Protein AF-A0A9D4G818-F1 (afdb_monomer)

Structure (mmCIF, N/CA/C/O backbone):
data_AF-A0A9D4G818-F1
#
_entry.id   AF-A0A9D4G818-F1
#
loop_
_atom_site.group_PDB
_atom_site.id
_atom_site.type_symbol
_atom_site.label_atom_id
_atom_site.label_alt_id
_atom_site.label_comp_id
_atom_site.label_asym_id
_atom_site.label_entity_id
_atom_site.label_seq_id
_atom_site.pdbx_PDB_ins_code
_atom_site.Cartn_x
_atom_site.Cartn_y
_atom_site.Cartn_z
_atom_site.occupancy
_atom_site.B_iso_or_equiv
_atom_site.auth_seq_id
_atom_site.auth_comp_id
_atom_site.auth_asym_id
_atom_site.auth_atom_id
_atom_site.pdbx_PDB_model_num
ATOM 1 N N . MET A 1 1 ? -14.890 2.225 -4.778 1.00 43.16 1 MET A N 1
ATOM 2 C CA . MET A 1 1 ? -15.896 1.581 -3.890 1.00 43.16 1 MET A CA 1
ATOM 3 C C . MET A 1 1 ? -15.319 1.514 -2.482 1.00 43.16 1 MET A C 1
ATOM 5 O O . MET A 1 1 ? -14.172 1.113 -2.354 1.00 43.16 1 MET A O 1
ATOM 9 N N . SER A 1 2 ? -16.047 1.928 -1.439 1.00 48.06 2 SER A N 1
ATOM 10 C CA . SER A 1 2 ? -15.561 1.832 -0.051 1.00 48.06 2 SER A CA 1
ATOM 11 C C . SER A 1 2 ? -15.544 0.376 0.414 1.00 48.06 2 SER A C 1
ATOM 13 O O . SER A 1 2 ? -16.565 -0.301 0.290 1.00 48.06 2 SER A O 1
ATOM 15 N N . ARG A 1 3 ? -14.426 -0.105 0.964 1.00 60.56 3 ARG A N 1
ATOM 16 C CA . ARG A 1 3 ? -14.361 -1.434 1.590 1.00 60.56 3 ARG A CA 1
ATOM 17 C C . ARG A 1 3 ? -14.527 -1.295 3.098 1.00 60.56 3 ARG A C 1
ATOM 19 O O . ARG A 1 3 ? -13.860 -0.471 3.725 1.00 60.56 3 ARG A O 1
ATOM 26 N N . GLU A 1 4 ? -15.451 -2.071 3.656 1.00 59.09 4 GLU A N 1
ATOM 27 C CA . GLU A 1 4 ? -15.717 -2.077 5.092 1.00 59.09 4 GLU A CA 1
ATOM 28 C C . GLU A 1 4 ? -14.682 -2.946 5.813 1.00 59.09 4 GLU A C 1
ATOM 30 O O . GLU A 1 4 ? -14.457 -4.099 5.444 1.00 59.09 4 GLU A O 1
ATOM 35 N N . ILE A 1 5 ? -14.046 -2.387 6.842 1.00 63.78 5 ILE A N 1
ATOM 36 C CA . ILE A 1 5 ? -13.136 -3.113 7.731 1.00 63.78 5 ILE A CA 1
ATOM 37 C C . ILE A 1 5 ? -13.758 -3.138 9.119 1.00 63.78 5 ILE A C 1
ATOM 39 O O . ILE A 1 5 ? -14.187 -2.107 9.636 1.00 63.78 5 ILE A O 1
ATOM 43 N N . ILE A 1 6 ? -13.815 -4.314 9.737 1.00 61.25 6 ILE A N 1
ATOM 44 C CA . ILE A 1 6 ? -14.327 -4.444 11.099 1.00 61.25 6 ILE A CA 1
ATOM 45 C C . ILE A 1 6 ? -13.243 -3.980 12.079 1.00 61.25 6 ILE A C 1
ATOM 47 O O . ILE A 1 6 ? -12.106 -4.450 12.020 1.00 61.25 6 ILE A O 1
ATOM 51 N N . HIS A 1 7 ? -13.602 -3.083 12.998 1.00 57.62 7 HIS A N 1
ATOM 52 C CA . HIS A 1 7 ? -12.700 -2.575 14.035 1.00 57.62 7 HIS A CA 1
ATOM 53 C C . HIS A 1 7 ? -11.990 -3.709 14.803 1.00 57.62 7 HIS A C 1
ATOM 55 O O . HIS A 1 7 ? -12.633 -4.675 15.220 1.00 57.62 7 HIS A O 1
ATOM 61 N N . ASN A 1 8 ? -10.671 -3.579 15.004 1.00 57.44 8 ASN A N 1
ATOM 62 C CA . ASN A 1 8 ? -9.802 -4.558 15.673 1.00 57.44 8 ASN A CA 1
ATOM 63 C C . ASN A 1 8 ? -9.792 -5.9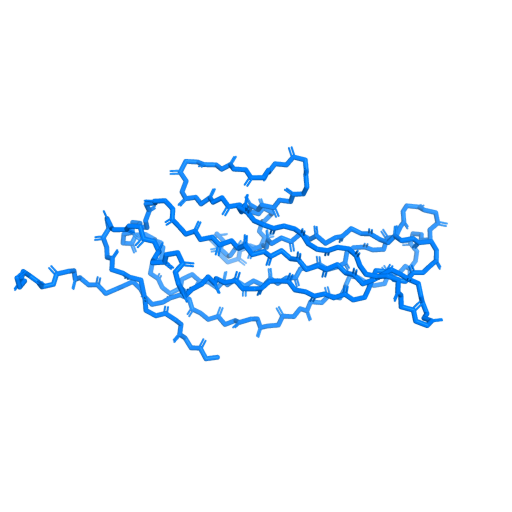68 15.059 1.00 57.44 8 ASN A C 1
ATOM 65 O O . ASN A 1 8 ? -9.289 -6.902 15.684 1.00 57.44 8 ASN A O 1
ATOM 69 N N . LYS A 1 9 ? -10.313 -6.143 13.841 1.00 61.19 9 LYS A N 1
ATOM 70 C CA . LYS A 1 9 ? -10.206 -7.404 13.108 1.00 61.19 9 LYS A CA 1
ATOM 71 C C . LYS A 1 9 ? -9.248 -7.264 11.932 1.00 61.19 9 LYS A C 1
ATOM 73 O O . LYS A 1 9 ? -9.059 -6.186 11.368 1.00 61.19 9 LYS A O 1
ATOM 78 N N . PHE A 1 10 ? -8.670 -8.399 11.565 1.00 62.16 10 PHE A N 1
ATOM 79 C CA . PHE A 1 10 ? -7.883 -8.549 10.353 1.00 62.16 10 PHE A CA 1
ATOM 80 C C . PHE A 1 10 ? -8.777 -8.324 9.127 1.00 62.16 10 PHE A C 1
ATOM 82 O O . PHE A 1 10 ? -9.946 -8.724 9.114 1.00 62.16 10 PHE A O 1
ATOM 89 N N . THR A 1 11 ? -8.223 -7.730 8.069 1.00 67.06 11 THR A N 1
ATOM 90 C CA . THR A 1 11 ? -8.838 -7.844 6.744 1.00 67.06 11 THR A CA 1
ATOM 91 C C . THR A 1 11 ? -8.833 -9.316 6.371 1.00 67.06 11 THR A C 1
ATOM 93 O O . THR A 1 11 ? -7.797 -9.978 6.414 1.00 67.06 11 THR A O 1
ATOM 96 N N . ARG A 1 12 ? -10.013 -9.831 6.041 1.00 55.88 12 ARG A N 1
ATOM 97 C CA . ARG A 1 12 ? -10.195 -11.185 5.534 1.00 55.88 12 ARG A CA 1
ATOM 98 C C . ARG A 1 12 ? -9.245 -11.425 4.355 1.00 55.88 12 ARG A C 1
ATOM 100 O O . ARG A 1 12 ? -9.270 -10.662 3.392 1.00 55.88 12 ARG A O 1
ATOM 107 N N . ALA A 1 13 ? -8.395 -12.452 4.445 1.00 56.12 13 ALA A N 1
ATOM 108 C CA . ALA A 1 13 ? -7.382 -12.757 3.425 1.00 56.12 13 ALA A CA 1
ATOM 109 C C . ALA A 1 13 ? -7.995 -13.041 2.039 1.00 56.12 13 ALA A C 1
ATOM 111 O O . ALA A 1 13 ? -7.331 -12.874 1.021 1.00 56.12 13 ALA A O 1
ATOM 112 N N . ASP A 1 14 ? -9.275 -13.421 2.001 1.00 58.62 14 ASP A N 1
ATOM 113 C CA . ASP A 1 14 ? -10.078 -13.620 0.795 1.00 58.62 14 ASP A CA 1
ATOM 114 C C . ASP A 1 14 ? -10.597 -12.317 0.152 1.00 58.62 14 ASP A C 1
ATOM 116 O O . ASP A 1 14 ? -11.128 -12.362 -0.954 1.00 58.62 14 ASP A O 1
ATOM 120 N N . LEU A 1 15 ? -10.420 -11.151 0.789 1.00 69.44 15 LEU A N 1
ATOM 121 C CA . LEU A 1 15 ? -10.860 -9.844 0.274 1.00 69.44 15 LEU A CA 1
ATOM 122 C C . LEU A 1 15 ? -9.778 -8.751 0.390 1.00 69.44 15 LEU A C 1
ATOM 124 O O . LEU A 1 15 ? -10.013 -7.697 0.993 1.00 69.44 15 LEU A O 1
ATOM 128 N N . PRO A 1 16 ? -8.589 -8.943 -0.202 1.00 76.00 16 PRO A N 1
ATOM 129 C CA . PRO A 1 16 ? -7.489 -8.011 -0.021 1.00 76.00 16 PRO A CA 1
ATOM 130 C C . PRO A 1 16 ? -7.627 -6.751 -0.853 1.00 76.00 16 PRO A C 1
ATOM 132 O O . PRO A 1 16 ? -8.178 -6.775 -1.958 1.00 76.00 16 PRO A O 1
ATOM 135 N N . PHE A 1 17 ? -7.086 -5.654 -0.337 1.00 80.81 17 PHE A N 1
ATOM 136 C CA . PHE A 1 17 ? -6.902 -4.446 -1.120 1.00 80.81 17 PHE A CA 1
ATOM 137 C C . PHE A 1 17 ? -5.838 -4.699 -2.178 1.00 80.81 17 PHE A C 1
ATOM 139 O O . PHE A 1 17 ? -4.854 -5.401 -1.938 1.00 80.81 17 PHE A O 1
ATOM 146 N N . ILE A 1 18 ? -6.078 -4.150 -3.359 1.00 84.88 18 ILE A N 1
ATOM 147 C CA . ILE A 1 18 ? -5.212 -4.316 -4.511 1.00 84.88 18 ILE A CA 1
ATOM 148 C C . ILE A 1 18 ? -4.678 -2.937 -4.851 1.00 84.88 18 ILE A C 1
ATOM 150 O O . ILE A 1 18 ? -5.430 -1.973 -4.861 1.00 84.88 18 ILE A O 1
ATOM 154 N N . CYS A 1 19 ? -3.379 -2.862 -5.082 1.00 84.56 19 CYS A N 1
ATOM 155 C CA . CYS A 1 19 ? -2.713 -1.674 -5.566 1.00 84.56 19 CYS A CA 1
ATOM 156 C C . CYS A 1 19 ? -1.922 -2.067 -6.800 1.00 84.56 19 CYS A C 1
ATOM 158 O O . CYS A 1 19 ? -1.046 -2.920 -6.692 1.00 84.56 19 CYS A O 1
ATOM 160 N N . GLU A 1 20 ? -2.243 -1.522 -7.967 1.00 87.12 20 GLU A N 1
ATOM 161 C CA . GLU A 1 20 ? -1.631 -1.966 -9.217 1.00 87.12 20 GLU A CA 1
ATOM 162 C C . GLU A 1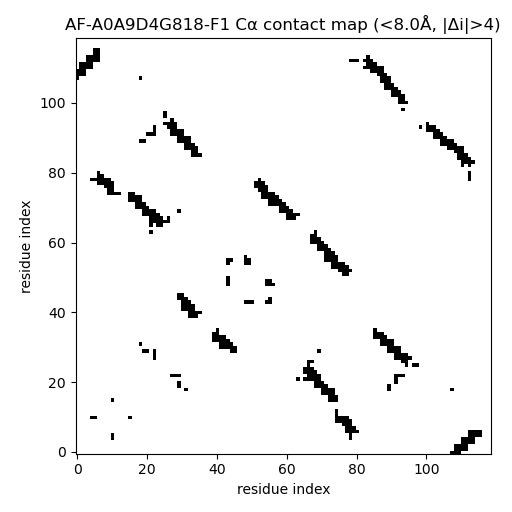 20 ? -1.374 -0.821 -10.189 1.00 87.12 20 GLU A C 1
ATOM 164 O O . GLU A 1 20 ? -2.041 0.213 -10.150 1.00 87.12 20 GLU A O 1
ATOM 169 N N . GLY A 1 21 ? -0.382 -0.999 -11.058 1.00 81.50 21 GLY A N 1
ATOM 170 C CA . GLY A 1 21 ? -0.057 0.000 -12.060 1.00 81.50 21 GLY A CA 1
ATOM 171 C C . GLY A 1 21 ? 1.137 -0.343 -12.938 1.00 81.50 21 GLY A C 1
ATOM 172 O O . GLY A 1 21 ? 1.960 -1.201 -12.618 1.00 81.50 21 GLY A O 1
ATOM 173 N N . GLU A 1 22 ? 1.225 0.361 -14.063 1.00 82.62 22 GLU A N 1
ATOM 174 C CA . GLU A 1 22 ? 2.345 0.269 -14.994 1.00 82.62 22 GLU A CA 1
ATOM 175 C C . GLU A 1 22 ? 3.464 1.230 -14.571 1.00 82.62 22 GLU A C 1
ATOM 177 O O . GLU A 1 22 ? 3.273 2.441 -14.473 1.00 82.62 22 GLU A O 1
ATOM 182 N N . LEU A 1 23 ? 4.641 0.672 -14.296 1.00 80.75 23 LEU A N 1
ATOM 183 C CA . LEU A 1 23 ? 5.841 1.372 -13.836 1.00 80.75 23 LEU A CA 1
ATOM 184 C C . LEU A 1 23 ? 6.642 2.010 -14.981 1.00 80.75 23 LEU A C 1
ATOM 186 O O . LEU A 1 23 ? 7.556 2.786 -14.709 1.00 80.75 23 LEU A O 1
ATOM 190 N N . GLY A 1 24 ? 6.328 1.677 -16.236 1.00 73.56 24 GLY A N 1
ATOM 191 C CA . GLY A 1 24 ? 7.032 2.173 -17.420 1.00 73.56 24 GLY A CA 1
ATOM 192 C C . GLY A 1 24 ? 8.454 1.619 -17.591 1.00 73.56 24 GLY A C 1
ATOM 193 O O . GLY A 1 24 ? 8.827 0.607 -16.987 1.00 73.56 24 GLY A O 1
ATOM 194 N N . VAL A 1 25 ? 9.242 2.290 -18.441 1.00 73.25 25 VAL A N 1
ATOM 195 C CA . VAL A 1 25 ? 10.667 2.013 -18.696 1.00 73.25 25 VAL A CA 1
ATOM 196 C C . VAL A 1 25 ? 11.459 3.327 -18.678 1.00 73.25 25 VAL A C 1
ATOM 198 O O . VAL A 1 25 ? 11.128 4.222 -19.458 1.00 73.25 25 VAL A O 1
ATOM 201 N N . PRO A 1 26 ? 12.528 3.446 -17.871 1.00 75.88 26 PRO A N 1
ATOM 202 C CA . PRO A 1 26 ? 12.930 2.548 -16.785 1.00 75.88 26 PRO A CA 1
ATOM 203 C C . PRO A 1 26 ? 11.852 2.451 -15.689 1.00 75.88 26 PRO A C 1
ATOM 205 O O . PRO A 1 26 ? 11.104 3.410 -15.485 1.00 75.88 26 PRO A O 1
ATOM 208 N N . PRO A 1 27 ? 11.747 1.304 -14.990 1.00 78.25 27 PRO A N 1
ATOM 209 C CA . PRO A 1 27 ? 10.662 1.068 -14.048 1.00 78.25 27 PRO A CA 1
ATOM 210 C C . PRO A 1 27 ? 10.710 2.058 -12.880 1.00 78.25 27 PRO A C 1
ATOM 212 O O . PRO A 1 27 ? 11.733 2.221 -12.212 1.00 78.25 27 PRO A O 1
ATOM 215 N N . GLY A 1 28 ? 9.576 2.709 -12.635 1.00 81.62 28 GLY A N 1
ATOM 216 C CA . GLY A 1 28 ? 9.317 3.497 -11.438 1.00 81.62 28 GLY A CA 1
ATOM 217 C C . GLY A 1 28 ? 9.095 2.651 -10.179 1.00 81.62 28 GLY A C 1
ATOM 218 O O . GLY A 1 28 ? 9.464 1.480 -10.099 1.00 81.62 28 GLY A O 1
ATOM 219 N N . LYS A 1 29 ? 8.473 3.262 -9.169 1.00 85.38 29 LYS A N 1
ATOM 220 C CA . LYS A 1 29 ? 8.158 2.647 -7.874 1.00 85.38 29 LYS A CA 1
ATOM 221 C C . LYS A 1 29 ? 6.673 2.774 -7.568 1.00 85.38 29 LYS A C 1
ATOM 223 O O . LYS A 1 29 ? 6.145 3.883 -7.592 1.00 85.38 29 LYS A O 1
ATOM 228 N N . LEU A 1 30 ? 6.034 1.660 -7.227 1.00 85.88 30 LEU A N 1
ATOM 229 C CA . LEU A 1 30 ? 4.684 1.638 -6.671 1.00 85.88 30 LEU A CA 1
ATOM 230 C C . LEU A 1 30 ? 4.751 1.781 -5.143 1.00 85.88 30 LEU A C 1
ATOM 232 O O . LEU A 1 30 ? 5.537 1.100 -4.483 1.00 85.88 30 LEU A O 1
ATOM 236 N N . SER A 1 31 ? 3.912 2.644 -4.580 1.00 88.56 31 SER A N 1
ATOM 237 C CA . SER A 1 31 ? 3.711 2.789 -3.137 1.00 88.56 31 SER A CA 1
ATOM 238 C C . SER A 1 31 ? 2.231 2.927 -2.803 1.00 88.56 31 SER A C 1
ATOM 240 O O . SER A 1 31 ? 1.447 3.481 -3.571 1.00 88.56 31 SER A O 1
ATOM 242 N N . ILE A 1 32 ? 1.847 2.419 -1.638 1.00 88.75 32 ILE A N 1
ATOM 243 C CA . ILE A 1 32 ? 0.520 2.606 -1.058 1.00 88.75 32 ILE A CA 1
ATOM 244 C C . ILE A 1 32 ? 0.621 3.803 -0.120 1.00 88.75 32 ILE A C 1
ATOM 246 O O . ILE A 1 32 ? 1.461 3.808 0.778 1.00 88.75 32 ILE A O 1
ATOM 250 N N . GLU A 1 33 ? -0.227 4.806 -0.314 1.00 88.56 33 GLU A N 1
ATOM 251 C CA . GLU A 1 33 ? -0.281 6.013 0.507 1.00 88.56 33 GLU A CA 1
ATOM 252 C C . GLU A 1 33 ? -1.597 6.098 1.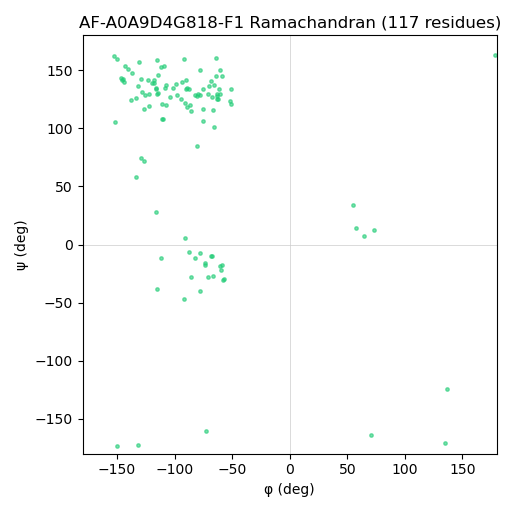280 1.00 88.56 33 GLU A C 1
ATOM 254 O O . GLU A 1 33 ? -2.656 5.691 0.789 1.00 88.56 33 GLU A O 1
ATOM 259 N N . ILE A 1 34 ? -1.521 6.651 2.487 1.00 85.62 34 ILE A N 1
ATOM 260 C CA . ILE A 1 34 ? -2.660 6.897 3.372 1.00 85.62 34 ILE A CA 1
ATOM 261 C C . ILE A 1 34 ? -2.723 8.382 3.732 1.00 85.62 34 ILE A C 1
ATOM 263 O O . ILE A 1 34 ? -1.695 9.013 3.954 1.00 85.62 34 ILE A O 1
ATOM 267 N N . ASP A 1 35 ? -3.934 8.929 3.800 1.00 85.56 35 ASP A N 1
ATOM 268 C CA . ASP A 1 35 ? -4.181 10.289 4.286 1.00 85.56 35 ASP A CA 1
ATOM 269 C C . ASP A 1 35 ? -4.078 10.362 5.820 1.00 85.56 35 ASP A C 1
ATOM 271 O O . ASP A 1 35 ? -4.991 9.934 6.532 1.00 85.56 35 ASP A O 1
ATOM 275 N N . ILE A 1 36 ? -3.001 10.946 6.340 1.00 79.56 36 ILE A N 1
ATOM 276 C CA . ILE A 1 36 ? -2.813 11.290 7.749 1.00 79.56 36 ILE A CA 1
ATOM 277 C C . ILE A 1 36 ? -2.846 12.816 7.865 1.00 79.56 36 ILE A C 1
ATOM 279 O O . ILE A 1 36 ? -2.058 13.521 7.259 1.00 79.56 36 ILE A O 1
ATOM 283 N N . GLN A 1 37 ? -3.780 13.337 8.665 1.00 78.88 37 GLN A N 1
ATOM 284 C CA . GLN A 1 37 ? -3.929 14.784 8.905 1.00 78.88 37 GLN A CA 1
ATOM 285 C C . GLN A 1 37 ? -4.091 15.657 7.632 1.00 78.88 37 GLN A C 1
ATOM 287 O O . GLN A 1 37 ? -3.702 16.820 7.644 1.00 78.88 37 GLN A O 1
ATOM 292 N N . ASN A 1 38 ? -4.754 15.147 6.585 1.00 76.06 38 ASN A N 1
ATOM 293 C CA . ASN A 1 38 ? -4.916 15.779 5.263 1.00 76.06 38 ASN A CA 1
ATOM 294 C C . ASN A 1 38 ? -3.645 15.781 4.396 1.00 76.06 38 ASN A C 1
ATOM 296 O O . ASN A 1 38 ? -3.623 16.442 3.356 1.00 76.06 38 ASN A O 1
ATOM 300 N N . GLU A 1 39 ? -2.618 15.022 4.777 1.00 84.12 39 GLU A N 1
ATOM 301 C CA . GLU A 1 39 ? -1.417 14.790 3.979 1.00 84.12 39 GLU A CA 1
ATOM 302 C C . GLU A 1 39 ? -1.285 13.303 3.641 1.00 84.12 39 GLU A C 1
ATOM 304 O O . GLU A 1 39 ? -1.557 12.424 4.457 1.00 84.12 39 GLU A O 1
ATOM 309 N N . PHE A 1 40 ? -0.895 13.001 2.403 1.00 84.81 40 PHE A N 1
ATOM 310 C CA . PHE A 1 40 ? -0.677 11.621 1.982 1.00 84.81 40 PHE A CA 1
ATOM 311 C C . PHE A 1 40 ? 0.762 11.210 2.255 1.00 84.81 40 PHE A C 1
ATOM 313 O O . PHE A 1 40 ? 1.697 11.741 1.655 1.00 84.81 40 PHE A O 1
ATOM 320 N N . GLU A 1 41 ? 0.918 10.208 3.109 1.00 88.25 41 GLU A N 1
ATOM 321 C CA . GLU A 1 41 ? 2.211 9.633 3.458 1.00 88.25 41 GLU A CA 1
ATOM 322 C C . GLU A 1 41 ? 2.331 8.207 2.923 1.00 88.25 41 GLU A C 1
ATOM 324 O O . GLU A 1 41 ? 1.337 7.495 2.756 1.00 88.25 41 GLU A O 1
ATOM 329 N N . THR A 1 42 ? 3.565 7.766 2.658 1.00 88.06 42 THR A N 1
ATOM 330 C CA . THR A 1 42 ? 3.831 6.378 2.252 1.00 88.06 42 THR A CA 1
ATOM 331 C C . THR A 1 42 ? 3.513 5.436 3.409 1.00 88.06 42 THR A C 1
ATOM 333 O O . THR A 1 42 ? 4.155 5.470 4.454 1.00 88.06 42 THR A O 1
ATOM 336 N N . PHE A 1 43 ? 2.514 4.585 3.203 1.00 88.25 43 PHE A N 1
ATOM 337 C CA . PHE A 1 43 ? 2.015 3.634 4.186 1.00 88.25 43 PHE A CA 1
ATOM 338 C C . PHE A 1 43 ? 2.710 2.277 4.077 1.00 88.25 43 PHE A C 1
ATOM 340 O O . PHE A 1 43 ? 3.117 1.707 5.091 1.00 88.25 43 PHE A O 1
ATOM 347 N N . LEU A 1 44 ? 2.834 1.766 2.848 1.00 88.69 44 LEU A N 1
ATOM 348 C CA . LEU A 1 44 ? 3.506 0.510 2.518 1.00 88.69 44 LEU A CA 1
ATOM 349 C C . LEU A 1 44 ? 4.175 0.629 1.146 1.00 88.69 44 LEU A C 1
ATOM 351 O O . LEU A 1 44 ? 3.621 1.222 0.219 1.00 88.69 44 LEU A O 1
ATOM 355 N N . ASP A 1 45 ? 5.342 0.016 1.001 1.00 88.19 45 ASP A N 1
ATOM 356 C CA . ASP A 1 45 ? 6.044 -0.132 -0.274 1.00 88.19 45 ASP A CA 1
ATOM 357 C C . ASP A 1 45 ? 6.881 -1.427 -0.274 1.00 88.19 45 ASP A C 1
ATOM 359 O O . ASP A 1 45 ? 6.792 -2.245 0.644 1.00 88.19 45 ASP A O 1
ATOM 363 N N . LEU A 1 46 ? 7.692 -1.649 -1.311 1.00 85.25 46 LEU A N 1
ATOM 364 C CA . LEU A 1 46 ? 8.543 -2.844 -1.403 1.00 85.25 46 LEU A CA 1
ATOM 365 C C . LEU A 1 46 ? 9.653 -2.920 -0.356 1.00 85.25 46 LEU A C 1
ATOM 367 O O . LEU A 1 46 ? 10.096 -4.022 -0.032 1.00 85.25 46 LEU A O 1
ATOM 371 N N . ASN A 1 47 ? 10.114 -1.779 0.149 1.00 85.94 47 ASN A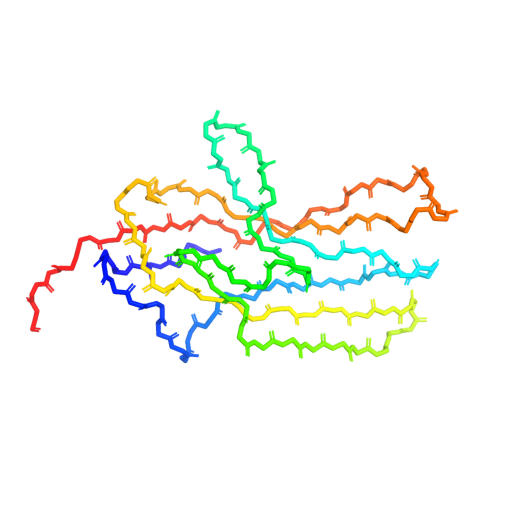 N 1
ATOM 372 C CA . ASN A 1 47 ? 11.147 -1.707 1.177 1.00 85.94 47 ASN A CA 1
ATOM 373 C C . ASN A 1 47 ? 10.534 -1.831 2.578 1.00 85.94 47 ASN A C 1
ATOM 375 O O . ASN A 1 47 ? 11.186 -2.326 3.494 1.00 85.94 47 ASN A O 1
ATOM 379 N N . ASN A 1 48 ? 9.275 -1.420 2.735 1.00 87.25 48 ASN A N 1
ATOM 380 C CA . ASN A 1 48 ? 8.512 -1.471 3.969 1.00 87.25 48 ASN A CA 1
ATOM 381 C C . ASN A 1 48 ? 7.171 -2.190 3.744 1.00 87.25 48 ASN A C 1
ATOM 383 O O . ASN A 1 48 ? 6.097 -1.584 3.703 1.00 87.25 48 ASN A O 1
ATOM 387 N N . LYS A 1 49 ? 7.258 -3.515 3.570 1.00 86.69 49 LYS A N 1
ATOM 388 C CA . LYS A 1 49 ? 6.116 -4.381 3.233 1.00 86.69 49 LYS A CA 1
ATOM 389 C C . LYS A 1 49 ? 5.155 -4.622 4.396 1.00 86.69 49 LYS A C 1
ATOM 391 O O . LYS A 1 49 ? 4.049 -5.104 4.166 1.00 86.69 49 LYS A O 1
ATOM 396 N N . THR A 1 50 ? 5.547 -4.337 5.635 1.00 88.06 50 THR A N 1
ATOM 397 C CA . THR A 1 50 ? 4.711 -4.564 6.819 1.00 88.06 50 THR A CA 1
ATOM 398 C C . THR A 1 50 ? 4.922 -3.467 7.845 1.00 88.06 50 THR A C 1
ATOM 400 O O . THR A 1 50 ? 6.048 -3.068 8.117 1.00 88.06 50 THR A O 1
ATOM 403 N N . ASN A 1 51 ? 3.839 -3.038 8.478 1.00 85.06 51 ASN A N 1
ATOM 404 C CA . ASN A 1 51 ? 3.872 -2.178 9.652 1.00 85.06 51 ASN A CA 1
ATOM 405 C C . ASN A 1 51 ? 2.949 -2.763 10.739 1.00 85.06 51 ASN A C 1
ATOM 407 O O . ASN A 1 51 ? 2.456 -3.882 10.604 1.00 85.06 51 ASN A O 1
ATOM 411 N N . SER A 1 52 ? 2.730 -2.037 11.836 1.00 78.94 52 SER A N 1
ATOM 412 C CA . SER A 1 52 ? 1.877 -2.486 12.951 1.00 78.94 52 SER A CA 1
ATOM 413 C C . SER A 1 52 ? 0.382 -2.571 12.612 1.00 78.94 52 SER A C 1
ATOM 415 O O . SER A 1 52 ? -0.405 -3.076 13.413 1.00 78.94 52 SER A O 1
ATOM 417 N N . ILE A 1 53 ? -0.021 -2.053 11.451 1.00 79.12 53 ILE A N 1
ATOM 418 C CA . ILE A 1 53 ? -1.412 -1.839 11.054 1.00 79.12 53 ILE A CA 1
ATOM 419 C C . ILE A 1 53 ? -1.784 -2.713 9.852 1.00 79.12 53 ILE A C 1
ATOM 421 O O . ILE A 1 53 ? -2.902 -3.226 9.797 1.00 79.12 53 ILE A O 1
ATOM 425 N N . ALA A 1 54 ? -0.882 -2.896 8.889 1.00 84.00 54 ALA A N 1
ATOM 426 C CA . ALA A 1 54 ? -1.130 -3.558 7.617 1.00 84.00 54 ALA A CA 1
ATOM 427 C C . ALA A 1 54 ? 0.136 -4.202 7.036 1.00 84.00 54 ALA A C 1
ATOM 429 O O . ALA A 1 54 ? 1.264 -3.859 7.392 1.00 84.00 54 ALA A O 1
ATOM 430 N N . SER A 1 55 ? -0.067 -5.122 6.096 1.00 88.31 55 SER A N 1
ATOM 431 C CA . SER A 1 55 ? 1.018 -5.784 5.372 1.00 88.31 55 SER A CA 1
ATOM 432 C C . SER A 1 55 ? 0.657 -6.091 3.926 1.00 88.31 55 SER A C 1
ATOM 434 O O . SER A 1 55 ? -0.460 -6.532 3.640 1.00 88.31 55 SER A O 1
ATOM 436 N N . ILE A 1 56 ? 1.639 -5.932 3.040 1.00 89.06 56 ILE A N 1
ATOM 437 C CA . ILE A 1 56 ? 1.667 -6.528 1.706 1.00 89.06 56 ILE A CA 1
ATOM 438 C C . ILE A 1 56 ? 1.996 -8.009 1.887 1.00 89.06 56 ILE A C 1
ATOM 440 O O . ILE A 1 56 ? 3.072 -8.357 2.370 1.00 89.06 56 ILE A O 1
ATOM 444 N N . PHE A 1 57 ? 1.070 -8.883 1.510 1.00 87.50 57 PHE A N 1
ATOM 445 C CA . PHE A 1 57 ? 1.234 -10.331 1.676 1.00 87.50 57 PHE A CA 1
ATOM 446 C C . PHE A 1 57 ? 1.388 -11.064 0.335 1.00 87.50 57 PHE A C 1
ATOM 448 O O . PHE A 1 57 ? 1.755 -12.237 0.317 1.00 87.50 57 PHE A O 1
ATOM 455 N N . LYS A 1 58 ? 1.130 -10.386 -0.791 1.00 88.00 58 LYS A N 1
ATOM 456 C CA . LYS A 1 58 ? 1.419 -10.895 -2.133 1.00 88.00 58 LYS A CA 1
ATOM 457 C C . LYS A 1 58 ? 1.842 -9.753 -3.053 1.00 88.00 58 LYS A C 1
ATOM 459 O O . LYS A 1 58 ? 1.298 -8.653 -2.988 1.00 88.00 58 LYS A O 1
ATOM 464 N N . GLU A 1 59 ? 2.800 -10.048 -3.916 1.00 89.69 59 GLU A N 1
ATOM 465 C CA . GLU A 1 59 ? 3.333 -9.157 -4.941 1.00 89.69 59 GLU A CA 1
ATOM 466 C C . GLU A 1 59 ? 3.368 -9.915 -6.268 1.00 89.69 59 GLU A C 1
ATOM 468 O O . GLU A 1 59 ? 3.772 -11.078 -6.309 1.00 89.69 59 GLU A O 1
ATOM 473 N N . GLU A 1 60 ? 2.946 -9.260 -7.343 1.00 89.44 60 GLU A N 1
ATOM 474 C CA . GLU A 1 60 ? 3.061 -9.761 -8.707 1.00 89.44 60 GLU A CA 1
ATOM 475 C C . GLU A 1 60 ? 3.716 -8.691 -9.575 1.00 89.44 60 GLU A C 1
ATOM 477 O O . GLU A 1 60 ? 3.297 -7.533 -9.577 1.00 89.44 60 GLU A O 1
ATOM 482 N N . THR A 1 61 ? 4.726 -9.103 -10.333 1.00 87.69 61 THR A N 1
ATOM 483 C CA . THR A 1 61 ? 5.406 -8.258 -11.310 1.00 87.69 61 THR A CA 1
ATOM 484 C C . THR A 1 61 ? 5.301 -8.946 -12.659 1.00 87.69 61 TH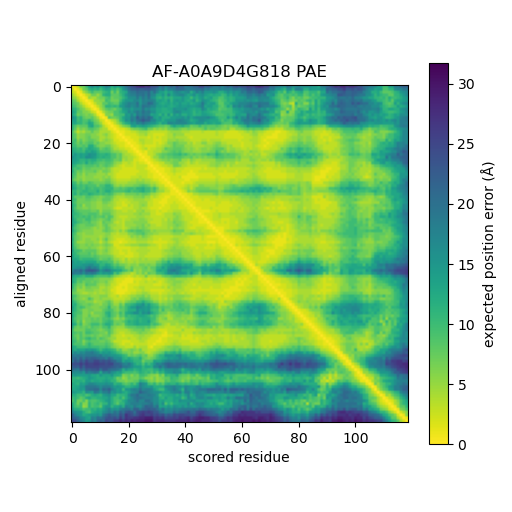R A C 1
ATOM 486 O O . THR A 1 61 ? 5.738 -10.087 -12.815 1.00 87.69 61 THR A O 1
ATOM 489 N N . ILE A 1 62 ? 4.666 -8.275 -13.614 1.00 86.44 62 ILE A N 1
ATOM 490 C CA . ILE A 1 62 ? 4.295 -8.826 -14.914 1.00 86.44 62 ILE A CA 1
ATOM 491 C C . ILE A 1 62 ? 4.950 -7.959 -15.995 1.00 86.44 62 ILE A C 1
ATOM 493 O O . ILE A 1 62 ? 4.804 -6.735 -15.954 1.00 86.44 62 ILE A O 1
ATOM 497 N N . PRO A 1 63 ? 5.666 -8.546 -16.969 1.00 83.62 63 PRO A N 1
ATOM 498 C CA . PRO A 1 63 ? 6.146 -7.784 -18.113 1.00 83.62 63 PRO A CA 1
ATOM 499 C C . PRO A 1 63 ? 4.956 -7.244 -18.918 1.00 83.62 63 PRO A C 1
ATOM 501 O O . PRO A 1 63 ? 4.037 -7.989 -19.260 1.00 83.62 63 PRO A O 1
ATOM 504 N N . ALA A 1 64 ? 4.977 -5.947 -19.216 1.00 78.25 64 ALA A N 1
ATOM 505 C CA . ALA A 1 64 ? 3.963 -5.247 -19.995 1.00 78.25 64 ALA A CA 1
ATOM 506 C C . ALA A 1 64 ? 4.563 -4.719 -21.303 1.00 78.25 64 ALA A C 1
ATOM 508 O O . ALA A 1 64 ? 5.775 -4.540 -21.425 1.00 78.25 64 ALA A O 1
ATOM 509 N N . SER A 1 65 ? 3.712 -4.445 -22.294 1.00 70.50 65 SER A N 1
ATOM 510 C CA . SER A 1 65 ? 4.151 -3.955 -23.609 1.00 70.50 65 SER A CA 1
ATOM 511 C C . SER A 1 65 ? 4.961 -2.657 -23.534 1.00 70.50 65 SER A C 1
ATOM 513 O O . SER A 1 65 ? 5.836 -2.451 -24.371 1.00 70.50 65 SER A O 1
ATOM 515 N N . CYS A 1 66 ? 4.698 -1.812 -22.532 1.00 67.00 66 CYS A N 1
ATOM 516 C CA . CYS A 1 66 ? 5.397 -0.547 -22.307 1.00 67.00 66 CYS A CA 1
ATOM 517 C C . CYS A 1 66 ? 6.180 -0.530 -20.979 1.00 67.00 66 CYS A C 1
ATOM 519 O O . CYS A 1 66 ? 6.432 0.537 -20.418 1.00 67.00 66 CYS A O 1
ATOM 521 N N . GLY A 1 67 ? 6.628 -1.702 -20.503 1.00 79.19 67 GLY A N 1
ATOM 522 C CA . GLY A 1 67 ? 7.574 -1.819 -19.395 1.00 79.19 67 GLY A CA 1
ATOM 523 C C . GLY A 1 67 ? 7.217 -2.892 -18.383 1.00 79.19 67 GLY A C 1
ATOM 524 O O . GLY A 1 67 ? 7.102 -4.070 -18.714 1.00 79.19 67 GLY A O 1
ATOM 525 N N . MET A 1 68 ? 7.103 -2.488 -17.122 1.00 82.38 68 MET A N 1
ATOM 526 C CA . MET A 1 68 ? 6.810 -3.385 -16.005 1.00 82.38 68 MET A CA 1
ATOM 527 C C . MET A 1 68 ? 5.461 -3.024 -15.404 1.00 82.38 68 MET A C 1
ATOM 529 O O . MET A 1 68 ? 5.227 -1.871 -15.065 1.00 82.38 68 MET A O 1
ATOM 533 N N . TYR A 1 69 ? 4.588 -4.005 -15.236 1.00 84.25 69 TYR A N 1
ATOM 534 C CA . TYR A 1 69 ? 3.362 -3.864 -14.467 1.00 84.25 69 TYR A CA 1
ATOM 535 C C . TYR A 1 69 ? 3.562 -4.488 -13.090 1.00 84.25 69 TYR A C 1
ATOM 537 O O . TYR A 1 69 ? 4.095 -5.593 -12.984 1.00 84.25 69 TYR A O 1
ATOM 545 N N . GLN A 1 70 ? 3.141 -3.799 -12.035 1.00 87.38 70 GLN A N 1
ATOM 546 C CA . GLN A 1 70 ? 3.287 -4.284 -10.669 1.00 87.38 70 GLN A CA 1
ATOM 547 C C . GLN A 1 70 ? 1.962 -4.224 -9.920 1.00 87.38 70 GLN A C 1
ATOM 549 O O . GLN A 1 70 ? 1.181 -3.289 -10.088 1.00 87.38 70 GLN A O 1
ATOM 554 N N . LYS A 1 71 ? 1.729 -5.236 -9.084 1.00 88.62 71 LYS A N 1
ATOM 555 C CA . LYS A 1 71 ? 0.511 -5.417 -8.302 1.00 88.62 71 LYS A CA 1
ATOM 556 C C . LYS A 1 71 ? 0.837 -5.878 -6.887 1.00 88.62 71 LYS A C 1
ATOM 558 O O . LYS A 1 71 ? 1.479 -6.908 -6.688 1.00 88.62 71 LYS A O 1
ATOM 563 N N . PHE A 1 72 ? 0.362 -5.135 -5.896 1.00 88.56 72 PHE A N 1
ATOM 564 C CA . PHE A 1 72 ? 0.437 -5.467 -4.478 1.00 88.56 72 PHE A CA 1
ATOM 565 C C . PHE A 1 72 ? -0.934 -5.846 -3.952 1.00 88.56 72 PHE A C 1
ATOM 567 O O . PHE A 1 72 ? -1.922 -5.146 -4.171 1.00 88.56 72 PHE A O 1
ATOM 574 N N . TYR A 1 73 ? -0.968 -6.930 -3.191 1.00 87.62 73 TYR A N 1
ATOM 575 C CA . TYR A 1 73 ? -2.119 -7.313 -2.399 1.00 87.62 73 TYR A CA 1
ATOM 576 C C . TYR A 1 73 ? -1.780 -7.048 -0.941 1.00 87.62 73 TYR A C 1
ATOM 578 O O . TYR A 1 73 ? -0.815 -7.602 -0.400 1.00 87.62 73 TYR A O 1
ATOM 586 N N . PHE A 1 74 ? -2.571 -6.190 -0.311 1.00 85.69 74 PHE A N 1
ATOM 587 C CA . PHE A 1 74 ? -2.364 -5.794 1.070 1.00 85.69 74 PHE A CA 1
ATOM 588 C C . PHE A 1 74 ? -3.652 -5.890 1.880 1.00 85.69 74 PHE A C 1
ATOM 590 O O . PHE A 1 74 ? -4.770 -5.890 1.358 1.00 85.69 74 PHE A O 1
ATOM 597 N N . GLY A 1 75 ? -3.485 -6.017 3.188 1.00 81.94 75 GLY A N 1
ATOM 598 C CA . GLY A 1 75 ? -4.588 -6.100 4.133 1.00 81.94 75 GLY A CA 1
ATOM 599 C C . GLY A 1 75 ? -4.191 -5.529 5.483 1.00 81.94 75 GLY A C 1
ATOM 600 O O . GLY A 1 75 ? -3.007 -5.426 5.806 1.00 81.94 75 GLY A O 1
ATOM 601 N N . PHE A 1 76 ? -5.194 -5.162 6.274 1.00 80.12 76 PHE A N 1
ATOM 602 C CA . PHE A 1 76 ? -5.004 -4.661 7.628 1.00 80.12 76 PHE A CA 1
ATOM 603 C C . PHE A 1 76 ? -4.831 -5.830 8.588 1.00 80.12 76 PHE A C 1
ATOM 605 O O . PHE A 1 76 ? -5.650 -6.747 8.613 1.00 80.12 76 PHE A O 1
ATOM 612 N N . GLN A 1 77 ? -3.775 -5.776 9.388 1.00 76.31 77 GLN A N 1
ATOM 613 C CA . GLN A 1 77 ? -3.567 -6.655 10.529 1.00 76.31 77 GLN A CA 1
ATOM 614 C C . GLN A 1 77 ? -4.431 -6.201 11.710 1.00 76.31 77 GLN A C 1
ATOM 616 O O . GLN A 1 77 ? -5.049 -7.016 12.388 1.00 76.31 77 GLN A O 1
ATOM 621 N N . LYS A 1 78 ? -4.527 -4.883 11.919 1.00 70.56 78 LYS A N 1
ATOM 622 C CA . LYS A 1 78 ? -5.357 -4.286 12.965 1.00 70.56 78 LYS A CA 1
ATOM 623 C C . LYS A 1 78 ? -5.800 -2.886 12.543 1.00 70.56 78 LYS A C 1
ATOM 625 O O . LYS A 1 78 ? -5.002 -1.957 12.564 1.00 70.56 78 LYS A O 1
ATOM 630 N N . ALA A 1 79 ? -7.067 -2.736 12.160 1.00 68.50 79 ALA A N 1
ATOM 631 C CA . ALA A 1 79 ? -7.649 -1.426 11.869 1.00 68.50 79 ALA A CA 1
ATOM 632 C C . ALA A 1 79 ? -8.289 -0.825 13.129 1.00 68.50 79 ALA A C 1
ATOM 634 O O . ALA A 1 79 ? -9.186 -1.426 13.727 1.00 68.50 79 ALA A O 1
ATOM 635 N N . ASP A 1 80 ? -7.823 0.360 13.514 1.00 68.19 80 ASP A N 1
ATOM 636 C CA . ASP A 1 80 ? -8.339 1.153 14.634 1.00 68.19 80 ASP A CA 1
ATOM 637 C C . ASP A 1 80 ? -9.429 2.138 14.156 1.00 68.19 80 ASP A C 1
ATOM 639 O O . ASP A 1 80 ? -9.499 2.471 12.972 1.00 68.19 80 ASP A O 1
ATOM 643 N N . VAL A 1 81 ? -10.288 2.632 15.058 1.00 68.25 81 VAL A N 1
ATOM 644 C CA . VAL A 1 81 ? -11.314 3.650 14.737 1.00 68.25 81 VAL A CA 1
ATOM 645 C C . VAL A 1 81 ? -10.700 4.932 14.164 1.00 68.25 81 VAL A C 1
ATOM 647 O O . VAL A 1 81 ? -11.313 5.579 13.317 1.00 68.25 81 VAL A O 1
ATOM 650 N N . SER A 1 82 ? -9.472 5.278 14.553 1.00 69.94 82 SER A N 1
ATOM 651 C CA . SER A 1 82 ? -8.694 6.387 13.976 1.00 69.94 82 SER A CA 1
ATOM 652 C C . SER A 1 82 ? -8.436 6.251 12.467 1.00 69.94 82 SER A C 1
ATOM 654 O O . SER A 1 82 ? -8.120 7.243 11.800 1.00 69.94 82 SER A O 1
ATOM 656 N N . MET A 1 83 ? -8.606 5.042 11.917 1.00 71.12 83 MET A N 1
ATOM 657 C CA . MET A 1 83 ? -8.514 4.765 10.486 1.00 71.12 83 MET A CA 1
ATOM 658 C C . MET A 1 83 ? -9.832 4.953 9.732 1.00 71.12 83 MET A C 1
ATOM 660 O O . MET A 1 83 ? -9.864 4.860 8.503 1.00 71.12 83 MET A O 1
ATOM 664 N N . ASN A 1 84 ? -10.930 5.206 10.444 1.00 66.94 84 ASN A N 1
ATOM 665 C CA . ASN A 1 84 ? -12.219 5.435 9.820 1.00 66.94 84 ASN A CA 1
ATOM 666 C C . ASN A 1 84 ? -12.165 6.671 8.915 1.00 66.94 84 ASN A C 1
ATOM 668 O O . ASN A 1 84 ? -11.660 7.716 9.320 1.00 66.94 84 ASN A 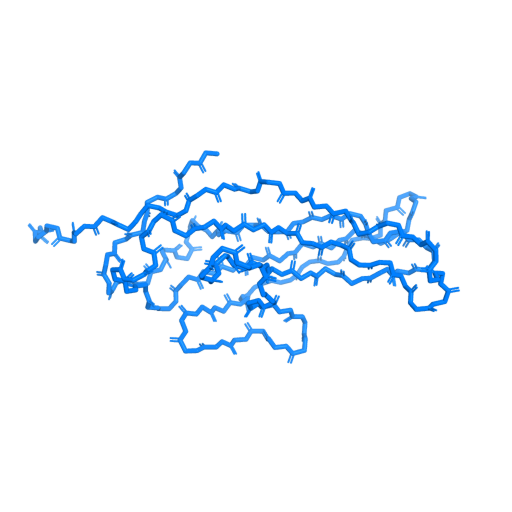O 1
ATOM 672 N N . LEU A 1 85 ? -12.710 6.549 7.703 1.00 68.12 85 LEU A N 1
ATOM 673 C CA . LEU A 1 85 ? -12.738 7.597 6.676 1.00 68.12 85 LEU A CA 1
ATOM 674 C C . LEU A 1 85 ? -11.361 8.016 6.141 1.00 68.12 85 LEU A C 1
ATOM 676 O O . LEU A 1 85 ? -11.283 8.950 5.342 1.00 68.12 85 LEU A O 1
ATOM 680 N N . ARG A 1 86 ? -10.284 7.314 6.515 1.00 77.25 86 ARG A N 1
ATOM 681 C CA . ARG A 1 86 ? -8.970 7.520 5.901 1.00 77.25 86 ARG A CA 1
ATOM 682 C C . ARG A 1 86 ? -9.018 7.094 4.438 1.00 77.25 86 ARG A C 1
ATOM 684 O O . ARG A 1 86 ? -9.595 6.058 4.083 1.00 77.25 86 ARG A O 1
ATOM 691 N N . LYS A 1 87 ? -8.411 7.912 3.583 1.00 77.88 87 LYS A N 1
ATOM 692 C CA . LYS A 1 87 ? -8.302 7.653 2.148 1.00 77.88 87 LYS A CA 1
ATOM 693 C C . LYS A 1 87 ? -7.028 6.877 1.863 1.00 77.88 87 LYS A C 1
ATOM 695 O O . LYS A 1 87 ? -5.993 7.159 2.463 1.00 77.88 87 LYS A O 1
ATOM 700 N N . PHE A 1 88 ? -7.123 5.939 0.928 1.00 79.25 88 PHE A N 1
ATOM 701 C CA . PHE A 1 88 ? -5.974 5.214 0.404 1.00 79.25 88 PHE A CA 1
ATOM 702 C C . PHE A 1 88 ? -5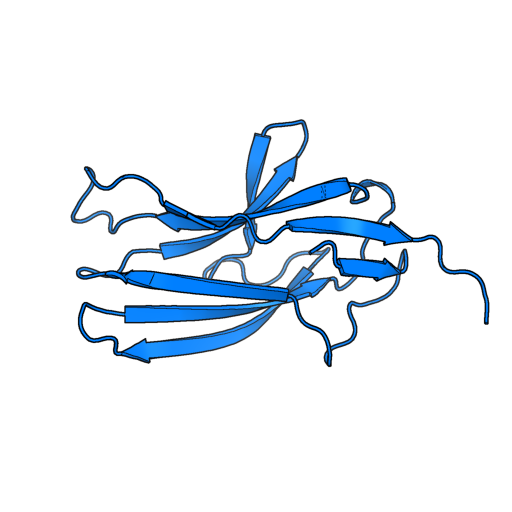.848 5.497 -1.075 1.00 79.25 88 PHE A C 1
ATOM 704 O O . PHE A 1 88 ? -6.845 5.572 -1.799 1.00 79.25 88 PHE A O 1
ATOM 711 N N . ARG A 1 89 ? -4.606 5.641 -1.515 1.00 83.44 89 ARG A N 1
ATOM 712 C CA . ARG A 1 89 ? -4.286 5.753 -2.929 1.00 83.44 89 ARG A CA 1
ATOM 713 C C . ARG A 1 89 ? -3.025 4.977 -3.237 1.00 83.44 89 ARG A C 1
ATOM 715 O O . ARG A 1 89 ? -2.139 4.844 -2.395 1.00 83.44 89 ARG A O 1
ATOM 722 N N . CYS A 1 90 ? -2.943 4.503 -4.463 1.00 84.25 90 CYS A N 1
ATOM 723 C CA . CYS A 1 90 ? -1.693 4.012 -5.013 1.00 84.25 90 CYS A CA 1
ATOM 724 C C . CYS A 1 90 ? -0.972 5.169 -5.674 1.00 84.25 90 CYS A C 1
ATOM 726 O O . CYS A 1 90 ? -1.597 5.927 -6.417 1.00 84.25 90 CYS A O 1
ATOM 728 N N . SER A 1 91 ? 0.322 5.300 -5.422 1.00 85.31 91 SER A N 1
ATOM 729 C CA . SER A 1 91 ? 1.183 6.241 -6.122 1.00 85.31 91 SER A CA 1
ATOM 730 C C . SER A 1 91 ? 2.245 5.491 -6.915 1.00 85.31 91 SER A C 1
ATOM 732 O O . SER A 1 91 ? 2.872 4.553 -6.425 1.00 85.31 91 SER A O 1
ATOM 734 N N . ILE A 1 92 ? 2.435 5.910 -8.162 1.00 83.62 92 ILE A N 1
ATOM 735 C CA . ILE A 1 92 ? 3.497 5.436 -9.043 1.00 83.62 92 ILE A CA 1
ATOM 736 C C . ILE A 1 92 ? 4.462 6.597 -9.215 1.00 83.62 92 ILE A C 1
ATOM 738 O O . ILE A 1 92 ? 4.147 7.601 -9.861 1.00 83.62 92 ILE A O 1
ATOM 742 N N . LYS A 1 93 ? 5.632 6.469 -8.597 1.00 82.12 93 LYS A N 1
ATOM 743 C CA . LYS A 1 93 ? 6.719 7.439 -8.700 1.00 82.12 93 LYS A CA 1
ATOM 744 C C . LYS A 1 93 ? 7.617 7.047 -9.876 1.00 82.12 93 LYS A C 1
ATOM 746 O O . LYS A 1 93 ? 7.970 5.872 -9.977 1.00 82.12 93 LYS A O 1
ATOM 751 N N . PRO A 1 94 ? 8.003 7.983 -10.753 1.00 72.19 94 PRO A N 1
ATOM 752 C CA . PRO A 1 94 ? 8.888 7.678 -11.870 1.00 72.19 94 PRO A CA 1
ATOM 753 C C . PRO A 1 94 ? 10.274 7.240 -11.389 1.00 72.19 94 PRO A C 1
ATOM 755 O O . PRO A 1 94 ? 10.671 7.500 -10.249 1.00 72.19 94 PRO A O 1
ATOM 758 N N . SER A 1 95 ? 11.012 6.558 -12.266 1.00 74.81 95 SER A N 1
ATOM 759 C CA . SER A 1 95 ? 12.404 6.198 -11.995 1.00 74.81 95 SER A CA 1
ATOM 760 C C . SER A 1 95 ? 13.244 7.451 -11.738 1.00 74.81 95 SER A C 1
ATOM 762 O O . SER A 1 95 ? 13.055 8.482 -12.382 1.00 74.81 95 SER A O 1
ATOM 764 N N . LEU A 1 96 ? 14.225 7.342 -10.838 1.00 67.44 96 LEU A N 1
ATOM 765 C CA . LEU A 1 96 ? 15.197 8.408 -10.561 1.00 67.44 96 LEU A CA 1
ATOM 766 C C . LEU A 1 96 ? 16.030 8.779 -11.803 1.00 67.44 96 LEU A C 1
ATOM 768 O O . LEU A 1 96 ? 16.601 9.864 -11.853 1.00 67.44 96 LEU A O 1
ATOM 772 N N . GLU A 1 97 ? 16.069 7.899 -12.806 1.00 64.81 97 GLU A N 1
ATOM 773 C CA . GLU A 1 97 ? 16.706 8.134 -14.108 1.00 64.81 97 GLU A CA 1
ATOM 774 C C . GLU A 1 97 ? 15.899 9.095 -15.006 1.00 64.81 97 GLU A C 1
ATOM 776 O O . GLU A 1 97 ? 16.452 9.673 -15.939 1.00 64.81 97 GLU A O 1
ATOM 781 N N . LEU A 1 98 ? 14.610 9.312 -14.708 1.00 61.66 98 LEU A N 1
ATOM 782 C CA . LEU A 1 98 ? 13.719 10.255 -15.393 1.00 61.66 98 LEU A CA 1
ATOM 783 C C . LEU A 1 98 ? 13.016 11.174 -14.367 1.00 61.66 98 LEU A C 1
ATOM 785 O O . LEU A 1 98 ? 11.816 11.030 -14.118 1.00 61.66 98 LEU A O 1
ATOM 789 N N . PRO A 1 99 ? 13.728 12.158 -13.783 1.00 55.78 99 PRO A N 1
ATOM 790 C CA . PRO A 1 99 ? 13.214 12.997 -12.693 1.00 55.78 99 PRO A CA 1
ATOM 791 C C . PRO A 1 99 ? 12.064 13.939 -13.092 1.00 55.78 99 PRO A C 1
ATOM 793 O O . PRO A 1 99 ? 11.439 14.531 -12.218 1.00 55.78 99 PRO A O 1
ATOM 796 N N . ASN A 1 100 ? 11.764 14.065 -14.390 1.00 55.72 100 ASN A N 1
ATOM 797 C CA . ASN A 1 100 ? 10.697 14.923 -14.919 1.00 55.72 100 ASN A CA 1
ATOM 798 C C . ASN A 1 100 ? 9.340 14.210 -15.058 1.00 55.72 100 ASN A C 1
ATOM 800 O O . ASN A 1 100 ? 8.418 14.768 -15.649 1.00 55.72 100 ASN A O 1
ATOM 804 N N . GLY A 1 101 ? 9.214 12.965 -14.594 1.00 58.72 101 GLY A N 1
ATOM 805 C CA . GLY A 1 101 ? 7.930 12.274 -14.618 1.00 58.72 101 GLY A CA 1
ATOM 806 C C . GLY A 1 101 ? 6.994 12.788 -13.521 1.00 58.72 101 GLY A C 1
ATOM 807 O O . GLY A 1 101 ? 7.384 12.895 -12.358 1.00 58.72 101 GLY A O 1
ATOM 808 N N . ASP A 1 102 ? 5.737 13.047 -13.869 1.00 66.31 102 ASP A N 1
ATOM 809 C CA . ASP A 1 102 ? 4.699 13.306 -12.873 1.00 66.31 102 ASP A CA 1
ATOM 810 C C . ASP A 1 102 ? 4.363 12.021 -12.106 1.00 66.31 102 ASP A C 1
ATOM 812 O O . ASP A 1 102 ? 4.172 10.958 -12.706 1.00 66.31 102 ASP A O 1
ATOM 816 N N . VAL A 1 103 ? 4.217 12.124 -10.782 1.00 69.81 103 VAL A N 1
ATOM 817 C CA . VAL A 1 103 ? 3.677 11.028 -9.967 1.00 69.81 103 VAL A CA 1
ATOM 818 C C . VAL A 1 103 ? 2.236 10.765 -10.399 1.00 69.81 103 VAL A C 1
ATOM 820 O O . VAL A 1 103 ? 1.400 11.672 -10.404 1.00 69.81 103 VAL A O 1
ATOM 823 N N . LYS A 1 104 ? 1.934 9.517 -10.764 1.00 72.62 104 LYS A N 1
ATOM 824 C CA . LYS A 1 104 ? 0.566 9.093 -11.085 1.00 72.62 104 LYS A CA 1
ATOM 825 C C . LYS A 1 104 ? -0.096 8.521 -9.841 1.00 72.62 104 LYS A C 1
ATOM 827 O O . LYS A 1 104 ? 0.535 7.783 -9.089 1.00 72.62 104 LYS A O 1
ATOM 832 N N . TYR A 1 105 ? -1.370 8.847 -9.648 1.00 74.38 105 TYR A N 1
ATOM 833 C CA . TYR A 1 105 ? -2.166 8.364 -8.525 1.00 74.38 105 TYR A CA 1
ATOM 834 C C . TYR A 1 105 ? -3.371 7.569 -9.035 1.00 74.38 105 TYR A C 1
ATOM 836 O O . TYR A 1 105 ? -4.014 7.991 -9.996 1.00 74.38 105 TYR A O 1
ATOM 844 N N . SER A 1 106 ? -3.687 6.452 -8.379 1.00 66.06 106 SER A N 1
ATOM 845 C CA . SER A 1 106 ? -4.979 5.762 -8.509 1.00 66.06 106 SER A CA 1
ATOM 846 C C . SER A 1 106 ? -5.825 6.060 -7.273 1.00 66.06 106 SER A C 1
ATOM 848 O O . SER A 1 106 ? -5.368 5.863 -6.142 1.00 66.06 106 SER A O 1
ATOM 850 N N . GLU A 1 107 ? -7.054 6.539 -7.473 1.00 60.53 107 GLU A N 1
ATOM 851 C CA . GLU A 1 107 ? -8.036 6.701 -6.396 1.00 60.53 107 GLU A CA 1
ATOM 852 C C . GLU A 1 107 ? -8.709 5.352 -6.087 1.00 60.53 107 GLU A C 1
ATOM 854 O O . GLU A 1 107 ? -9.789 5.037 -6.582 1.00 60.53 107 GLU A O 1
ATOM 859 N N . GLU A 1 108 ? -8.066 4.539 -5.247 1.00 55.97 108 GLU A N 1
ATOM 860 C CA . GLU A 1 108 ? -8.540 3.187 -4.897 1.00 55.97 108 GLU A CA 1
ATOM 861 C C . GLU A 1 108 ? -9.799 3.197 -3.999 1.00 55.97 108 GLU A C 1
ATOM 863 O O . GLU A 1 108 ? -10.642 2.295 -4.061 1.00 55.97 108 GLU A O 1
ATOM 868 N N . GLY A 1 109 ? -9.989 4.244 -3.186 1.00 53.81 109 GLY A N 1
ATOM 869 C CA . GLY A 1 109 ? -11.210 4.468 -2.406 1.00 53.81 109 GLY A CA 1
ATOM 870 C C . GLY A 1 109 ? -10.980 4.873 -0.947 1.00 53.81 109 GLY A C 1
ATOM 871 O O . GLY A 1 109 ? -9.872 5.176 -0.510 1.00 53.81 109 GLY A O 1
ATOM 872 N N . VAL A 1 110 ? -12.072 4.901 -0.178 1.00 52.00 110 VAL A N 1
ATOM 873 C CA . VAL A 1 110 ? -12.085 5.290 1.243 1.00 52.00 110 VAL A CA 1
ATOM 874 C C . VAL A 1 110 ? -12.292 4.052 2.110 1.00 52.00 110 VAL A C 1
ATOM 876 O O . VAL A 1 110 ? -13.152 3.218 1.800 1.00 52.00 110 VAL A O 1
ATOM 879 N N . ILE A 1 111 ? -11.545 3.940 3.208 1.00 54.34 111 ILE A N 1
ATOM 880 C CA . ILE A 1 111 ? -11.797 2.909 4.216 1.00 54.34 111 ILE A CA 1
ATOM 881 C C . ILE A 1 111 ? -12.944 3.340 5.113 1.00 54.34 111 ILE A C 1
ATOM 883 O O . ILE A 1 111 ? -12.946 4.433 5.680 1.00 54.34 111 ILE A O 1
ATOM 887 N N . LYS A 1 112 ? -13.909 2.440 5.285 1.00 51.69 112 LYS A N 1
ATOM 888 C CA . LYS A 1 112 ? -14.983 2.602 6.259 1.00 51.69 112 LYS A CA 1
ATOM 889 C C . LYS A 1 112 ? -14.761 1.592 7.377 1.00 51.69 112 LYS A C 1
ATOM 891 O O . LYS A 1 112 ? -14.923 0.392 7.166 1.00 51.69 112 LYS A O 1
ATOM 896 N N . VAL A 1 113 ? -14.353 2.068 8.550 1.00 54.44 113 VAL A N 1
ATOM 897 C CA . VAL A 1 113 ? -14.194 1.201 9.722 1.00 54.44 113 VAL A CA 1
ATOM 898 C C . VAL A 1 113 ? -15.551 1.103 10.403 1.00 54.44 113 VAL A C 1
ATOM 900 O O . VAL A 1 113 ? -16.082 2.099 10.891 1.00 54.44 113 VAL A O 1
ATOM 903 N N . VAL A 1 114 ? -16.130 -0.094 10.412 1.00 50.44 114 VAL A N 1
ATOM 904 C CA . VAL A 1 114 ? -17.418 -0.354 11.060 1.00 50.44 114 VAL A CA 1
ATOM 905 C C . VAL A 1 114 ? -17.189 -0.968 12.446 1.00 50.44 114 VAL A C 1
ATOM 907 O O . VAL A 1 114 ? -16.312 -1.829 12.602 1.00 50.44 114 VAL A O 1
ATOM 910 N N . PRO A 1 115 ? -17.941 -0.543 13.480 1.00 46.34 115 PRO A N 1
ATOM 911 C CA . PRO A 1 115 ? -17.884 -1.194 14.779 1.00 46.34 115 PRO A CA 1
ATOM 912 C C . PRO A 1 115 ? -18.297 -2.658 14.621 1.00 46.34 115 PRO A C 1
ATOM 914 O O . PRO A 1 115 ? -19.323 -2.960 14.012 1.00 46.34 115 PRO A O 1
ATOM 917 N N . GLY A 1 116 ? -17.487 -3.576 15.151 1.00 40.72 116 GLY A N 1
ATOM 918 C CA . GLY A 1 116 ? -17.850 -4.987 15.193 1.00 40.72 116 GLY A CA 1
ATOM 919 C C . GLY A 1 116 ? -19.045 -5.168 16.116 1.00 40.72 116 GLY A C 1
ATOM 920 O O . GLY A 1 116 ? -18.878 -5.163 17.332 1.00 40.72 116 GLY A O 1
ATOM 921 N N . MET A 1 117 ? -20.245 -5.314 15.557 1.00 39.62 117 MET A N 1
ATOM 922 C CA . MET A 1 117 ? -21.348 -5.870 16.330 1.00 39.62 117 MET A CA 1
ATOM 923 C C . MET A 1 117 ? -21.011 -7.337 16.594 1.00 39.62 117 MET A C 1
ATOM 925 O O . MET A 1 117 ? -20.642 -8.069 15.674 1.00 39.62 117 MET A O 1
ATOM 929 N N . TYR A 1 118 ? -21.061 -7.725 17.867 1.00 33.25 118 TYR A N 1
ATOM 930 C CA . TYR A 1 118 ? -21.009 -9.120 18.279 1.00 33.25 118 TYR A CA 1
ATOM 931 C C . TYR A 1 118 ? -22.050 -9.912 17.472 1.00 33.25 118 TYR A C 1
ATOM 933 O 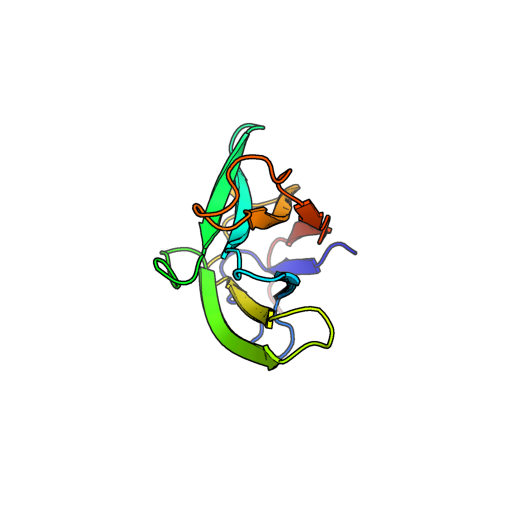O . TYR A 1 118 ? -23.237 -9.590 17.525 1.00 33.25 118 TYR A O 1
ATOM 941 N N . ILE A 1 119 ? -21.589 -10.919 16.729 1.00 36.81 119 ILE A N 1
ATOM 942 C CA . ILE A 1 119 ? -22.377 -12.085 16.317 1.00 36.81 119 ILE A CA 1
ATOM 943 C C . ILE A 1 119 ? -21.607 -13.292 16.831 1.00 36.81 119 ILE A C 1
ATOM 945 O O . ILE A 1 119 ? -20.372 -13.310 16.594 1.00 36.81 119 ILE A O 1
#

pLDDT: mean 73.6, std 13.84, range [33.2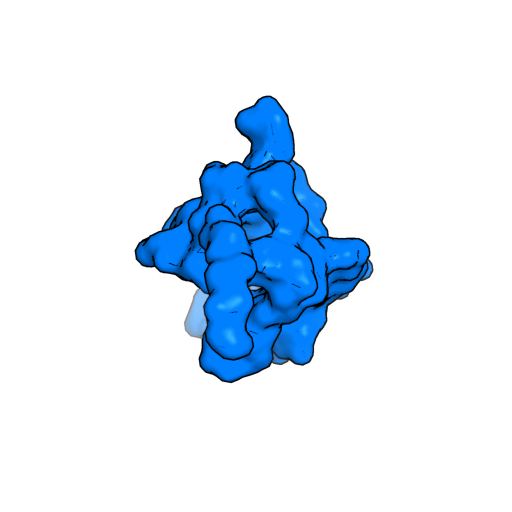5, 89.69]

Sequence (119 aa):
MSREIIHNKFTRADLPFICEGELGVPPGKLSIEIDIQNEFETFLDLNNKTNSIASIFKEETIPASCGMYQKFYFGFQKADVSMNLRKFRCSIKPSLELPNGDVKYSEEGVIKVVPGMYI

Secondary structure (DSSP, 8-state):
-PEEEETTSPPPTTS-EEEEEEEETTT-EEEEEEEETTEEEEEEESS--B-SSEEEEEEEEEEETTEEEEEEEEEES---GGGTT-EEEEEEEPPTT-TTPPPEEEEEEEEEEE-----

Nearest PDB structures (foldseek):
  4ofy-assembly3_C  TM=6.276E-01  e=2.466E-03  Caenorhabditis elegans
  5y32-assembly1_B  TM=6.033E-01  e=1.346E-02  Mus musculus
  7al7-assembly1_A  TM=7.072E-01  e=6.590E-02  Homo sapiens
  2pf6-assembly2_B  TM=6.077E-01  e=3.811E-02  Homo sapiens
  4yh6-assembly1_A  TM=5.978E-01  e=5.906E-02  Mus musculus

Foldseek 3Di:
DADEDEAFAKDDPVDWQKAKDAQFPVGFFKFKWKQDPNDTDGDDGPVRQDDPFKGFPDKDWDADPRGIMIMTTMITRGDHPVQAFMFMKMWTGHDPVCNPDDIDIDRSDTYHHDYDDDD

Organism: Dreissena polymorpha (NCBI:txid45954)

Radius of gyration: 15.09 Å; Cα contacts (8 Å, |Δi|>4): 273; chains: 1; bounding box: 39×29×42 Å

Mean predicted aligned error: 9.19 Å

Solvent-accessible surface area (backbone atoms only — not comparable to full-atom values): 6674 Å² total; per-residue (Å²): 107,69,52,79,40,45,45,73,36,55,48,55,84,92,65,54,48,74,42,72,51,74,35,30,75,70,58,29,45,68,33,37,28,34,47,56,96,89,40,76,41,86,68,35,31,89,92,44,38,63,61,93,38,33,34,54,81,45,77,48,79,44,88,44,101,70,35,37,28,42,36,39,33,29,39,34,61,36,38,53,73,90,48,38,71,28,41,38,31,33,36,37,38,49,23,86,92,46,79,87,50,74,70,45,73,46,88,63,34,38,35,40,51,39,81,65,73,92,126